Protein AF-A0A085Z639-F1 (afdb_monomer_lite)

Structure (mmCIF, N/CA/C/O backbone):
data_AF-A0A085Z639-F1
#
_entry.id   AF-A0A085Z639-F1
#
loop_
_atom_site.group_PDB
_atom_site.id
_atom_site.type_symbol
_atom_site.label_atom_id
_atom_site.label_alt_id
_atom_site.label_comp_id
_atom_site.label_asym_id
_atom_site.label_entity_id
_atom_site.label_seq_id
_atom_site.pdbx_PDB_ins_code
_atom_site.Cartn_x
_atom_site.Cartn_y
_atom_site.Cartn_z
_atom_site.occupancy
_atom_site.B_iso_or_equiv
_atom_site.auth_seq_id
_atom_site.auth_comp_id
_atom_site.auth_asym_id
_atom_site.auth_atom_id
_atom_site.pdbx_PDB_model_num
ATOM 1 N N . MET A 1 1 ? -0.883 -9.458 7.324 1.00 87.94 1 MET A N 1
ATOM 2 C CA . MET A 1 1 ? -2.233 -9.895 6.900 1.00 87.94 1 MET A CA 1
ATOM 3 C C . MET A 1 1 ? -2.380 -9.602 5.417 1.00 87.94 1 MET A C 1
ATOM 5 O O . MET A 1 1 ? -1.775 -8.645 4.962 1.00 87.94 1 MET A O 1
ATOM 9 N N . LYS A 1 2 ? -3.125 -10.410 4.654 1.00 91.44 2 LYS A N 1
ATOM 10 C CA . LYS A 1 2 ? -3.329 -10.157 3.218 1.00 91.44 2 LYS A CA 1
ATOM 11 C C . LYS A 1 2 ? -4.614 -9.361 3.014 1.00 91.44 2 LYS A C 1
ATOM 13 O O . LYS A 1 2 ? -5.680 -9.870 3.340 1.00 91.44 2 LYS A O 1
ATOM 18 N N . LEU A 1 3 ? -4.502 -8.149 2.486 1.00 94.62 3 LEU A N 1
ATOM 19 C CA . LEU A 1 3 ? -5.621 -7.250 2.211 1.00 94.62 3 LEU A CA 1
ATOM 20 C C . LEU A 1 3 ? -5.611 -6.877 0.733 1.00 94.62 3 LEU A C 1
ATOM 22 O O . LEU A 1 3 ? -4.561 -6.530 0.195 1.00 94.62 3 LEU A O 1
ATOM 26 N N . LYS A 1 4 ? -6.763 -6.949 0.068 1.00 96.56 4 LYS A N 1
ATOM 27 C CA . LYS A 1 4 ? -6.891 -6.432 -1.294 1.00 96.56 4 LYS A CA 1
ATOM 28 C C . LYS A 1 4 ? -7.122 -4.928 -1.215 1.00 96.56 4 LYS A C 1
ATOM 30 O O . LYS A 1 4 ? -7.967 -4.474 -0.448 1.00 96.56 4 LYS A O 1
ATOM 35 N N . ALA A 1 5 ? -6.337 -4.170 -1.964 1.00 96.88 5 ALA A N 1
ATOM 36 C CA . ALA A 1 5 ? -6.384 -2.720 -1.946 1.00 96.88 5 ALA A CA 1
ATOM 37 C C . ALA A 1 5 ? -6.245 -2.164 -3.359 1.00 96.88 5 ALA A C 1
ATOM 39 O O . ALA A 1 5 ? -5.547 -2.744 -4.195 1.00 96.88 5 ALA A O 1
ATOM 40 N N . ARG A 1 6 ? -6.892 -1.031 -3.610 1.00 98.06 6 ARG A N 1
ATOM 41 C CA . ARG A 1 6 ? -6.751 -0.263 -4.844 1.00 98.06 6 ARG A CA 1
ATOM 42 C C . ARG A 1 6 ? -5.899 0.964 -4.575 1.00 98.06 6 ARG A C 1
ATOM 44 O O . ARG A 1 6 ? -6.159 1.682 -3.617 1.00 98.06 6 ARG A O 1
ATOM 51 N N . ILE A 1 7 ? -4.917 1.221 -5.428 1.00 97.88 7 ILE A N 1
ATOM 52 C CA . ILE A 1 7 ? -4.110 2.444 -5.366 1.00 97.88 7 ILE A CA 1
ATOM 53 C C . ILE A 1 7 ? -4.960 3.604 -5.892 1.00 97.88 7 ILE A C 1
ATOM 55 O O . ILE A 1 7 ? -5.511 3.501 -6.986 1.00 97.88 7 ILE A O 1
ATOM 59 N N . ILE A 1 8 ? -5.087 4.700 -5.145 1.00 97.94 8 ILE A N 1
ATOM 60 C CA . ILE A 1 8 ? -5.900 5.865 -5.562 1.00 97.94 8 ILE A CA 1
ATOM 61 C C . ILE A 1 8 ? -5.087 7.089 -5.965 1.00 97.94 8 ILE A C 1
ATOM 63 O O . ILE A 1 8 ? -5.641 7.980 -6.606 1.00 97.94 8 ILE A O 1
ATOM 67 N N . GLU A 1 9 ? -3.793 7.135 -5.665 1.00 97.12 9 GLU A N 1
ATOM 68 C CA . GLU A 1 9 ? -2.920 8.235 -6.085 1.00 97.12 9 GLU A CA 1
ATOM 69 C C . GLU A 1 9 ? -1.860 7.791 -7.093 1.00 97.12 9 GLU A C 1
ATOM 71 O O . GLU A 1 9 ? -1.547 6.608 -7.233 1.00 97.12 9 GLU A O 1
ATOM 76 N N . ASP A 1 10 ? -1.342 8.760 -7.847 1.00 97.88 10 ASP A N 1
ATOM 77 C CA . ASP A 1 10 ? -0.265 8.532 -8.804 1.00 97.88 10 ASP A CA 1
ATOM 78 C C . ASP A 1 10 ? 1.049 8.264 -8.068 1.00 97.88 10 ASP A C 1
ATOM 80 O O . ASP A 1 10 ? 1.478 9.066 -7.242 1.00 97.88 10 ASP A O 1
ATOM 84 N N . VAL A 1 11 ? 1.701 7.153 -8.411 1.00 97.25 11 VAL A N 1
ATOM 85 C CA . VAL A 1 11 ? 2.986 6.750 -7.837 1.00 97.25 11 VAL A CA 1
ATOM 86 C C . VAL A 1 11 ? 4.122 7.359 -8.652 1.00 97.25 11 VAL A C 1
ATOM 88 O O . VAL A 1 11 ? 4.185 7.197 -9.873 1.00 97.25 11 VAL A O 1
ATOM 91 N N . LYS A 1 12 ? 5.047 8.044 -7.984 1.00 96.38 12 LYS A N 1
ATOM 92 C CA . LYS A 1 12 ? 6.208 8.712 -8.580 1.00 96.38 12 LYS A CA 1
ATOM 93 C C . LYS A 1 12 ? 7.506 7.975 -8.237 1.00 96.38 12 LYS A C 1
ATOM 95 O O . LYS A 1 12 ? 7.583 7.302 -7.212 1.00 96.38 12 LYS A O 1
ATOM 100 N N . PRO A 1 13 ? 8.580 8.150 -9.033 1.00 95.75 13 PRO A N 1
ATOM 101 C CA . PRO A 1 13 ? 9.863 7.481 -8.789 1.00 95.75 13 PRO A CA 1
ATOM 102 C C . PRO A 1 13 ? 10.460 7.699 -7.391 1.00 95.75 13 PRO A C 1
ATOM 104 O O . PRO A 1 13 ? 11.169 6.831 -6.886 1.00 95.75 13 PRO A O 1
ATOM 107 N N . ALA A 1 14 ? 10.193 8.857 -6.778 1.00 94.50 14 ALA A N 1
ATOM 108 C CA . ALA A 1 14 ? 10.713 9.225 -5.462 1.00 94.50 14 ALA A CA 1
ATOM 109 C C . ALA A 1 14 ? 9.875 8.686 -4.289 1.00 94.50 14 ALA A C 1
ATOM 111 O O . ALA A 1 14 ? 10.324 8.764 -3.142 1.00 94.50 14 ALA A O 1
ATOM 112 N N . ASP A 1 15 ? 8.682 8.152 -4.556 1.00 93.81 15 ASP A N 1
ATOM 113 C CA . ASP A 1 15 ? 7.754 7.752 -3.507 1.00 93.81 15 ASP A CA 1
ATOM 114 C C . ASP A 1 15 ? 8.246 6.486 -2.801 1.00 93.81 15 ASP A C 1
ATOM 116 O O . ASP A 1 15 ? 8.806 5.566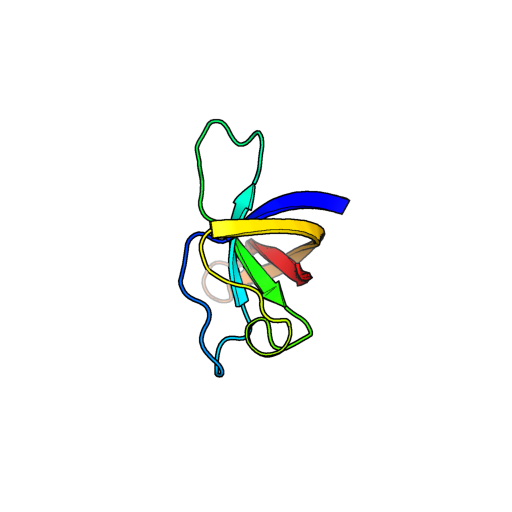 -3.406 1.00 93.81 15 ASP A O 1
ATOM 120 N N . LYS A 1 16 ? 8.033 6.446 -1.484 1.00 94.75 16 LYS A N 1
ATOM 121 C CA . LYS A 1 16 ? 8.303 5.281 -0.621 1.00 94.75 16 LYS A CA 1
ATOM 122 C C . LYS A 1 16 ? 7.034 4.719 0.012 1.00 94.75 16 LYS A C 1
ATOM 124 O O . LYS A 1 16 ? 7.101 3.782 0.805 1.00 94.75 16 LYS A O 1
ATOM 129 N N . THR A 1 17 ? 5.897 5.315 -0.308 1.00 95.62 17 THR A N 1
ATOM 130 C CA . THR A 1 17 ? 4.585 4.946 0.200 1.00 95.62 17 THR A CA 1
ATOM 131 C C . THR A 1 17 ? 3.596 4.931 -0.962 1.00 95.62 17 THR A C 1
ATOM 133 O O . THR A 1 17 ? 3.871 5.468 -2.037 1.00 95.62 17 THR A O 1
ATOM 136 N N . ILE A 1 18 ? 2.471 4.255 -0.767 1.00 96.69 18 ILE A N 1
ATOM 137 C CA . ILE A 1 18 ? 1.325 4.266 -1.675 1.00 96.69 18 ILE A CA 1
ATOM 138 C C . ILE A 1 18 ? 0.080 4.652 -0.885 1.00 96.69 18 ILE A C 1
ATOM 140 O O . ILE A 1 18 ? -0.059 4.267 0.276 1.00 96.69 18 ILE A O 1
ATOM 144 N N . ILE A 1 19 ? -0.834 5.379 -1.524 1.00 96.81 19 ILE A N 1
ATOM 145 C CA . ILE A 1 19 ? -2.148 5.684 -0.955 1.00 96.81 19 ILE A CA 1
ATOM 146 C C . ILE A 1 19 ? -3.159 4.686 -1.510 1.00 96.81 19 ILE A C 1
ATOM 148 O O . ILE A 1 19 ? -3.332 4.581 -2.731 1.00 96.81 19 ILE A O 1
ATOM 152 N N . VAL A 1 20 ? -3.803 3.932 -0.617 1.00 97.00 20 VAL A N 1
ATOM 153 C CA . VAL A 1 20 ? -4.689 2.820 -0.978 1.00 97.00 20 VAL A CA 1
ATOM 154 C C . VAL A 1 20 ? -6.033 2.866 -0.261 1.00 97.00 20 VAL A C 1
ATOM 156 O O . VAL A 1 20 ? -6.145 3.359 0.855 1.00 97.00 20 VAL A O 1
ATOM 159 N N . GLU A 1 21 ? -7.052 2.330 -0.921 1.00 96.94 21 GLU A N 1
ATOM 160 C CA . GLU A 1 21 ? -8.378 2.065 -0.371 1.00 96.94 21 GLU A CA 1
ATOM 161 C C . GLU A 1 21 ? -8.500 0.547 -0.274 1.00 96.94 21 GLU A C 1
ATOM 163 O O . GLU A 1 21 ? -8.276 -0.163 -1.262 1.00 96.94 21 GLU A O 1
ATOM 168 N N . PHE A 1 22 ? -8.804 0.036 0.917 1.00 95.50 22 PHE A N 1
ATOM 169 C CA . PHE A 1 22 ? -8.979 -1.399 1.116 1.00 95.50 22 PHE A CA 1
ATOM 170 C C . PHE A 1 22 ? -10.367 -1.847 0.657 1.00 95.50 22 PHE A C 1
ATOM 172 O O . PHE A 1 22 ? -11.380 -1.207 0.935 1.00 95.50 22 PHE A O 1
ATOM 179 N N . GLU A 1 23 ? -10.421 -2.982 -0.036 1.00 95.38 23 GLU A N 1
ATOM 180 C CA . GLU A 1 23 ? -11.688 -3.584 -0.437 1.00 95.38 23 GLU A CA 1
ATOM 181 C C . GLU A 1 23 ? -12.476 -4.025 0.803 1.00 95.38 23 GLU A C 1
ATOM 183 O O . GLU A 1 23 ? -11.950 -4.730 1.665 1.00 95.38 23 GLU A O 1
ATOM 188 N N . GLY A 1 24 ? -13.742 -3.611 0.879 1.00 92.06 24 GLY A N 1
ATOM 189 C CA . GLY A 1 24 ? -14.619 -3.885 2.019 1.00 92.06 24 GLY A CA 1
ATOM 190 C C . GLY A 1 24 ? -14.626 -2.801 3.099 1.00 92.06 24 GLY A C 1
ATOM 191 O O . GLY A 1 24 ? -15.423 -2.910 4.025 1.00 92.06 24 GLY A O 1
ATOM 192 N N . ASP A 1 25 ? -13.807 -1.747 2.987 1.00 92.00 25 ASP A N 1
ATOM 193 C CA . ASP A 1 25 ? -13.955 -0.574 3.852 1.00 92.00 25 ASP A CA 1
ATOM 194 C C . ASP A 1 25 ? -15.172 0.263 3.427 1.00 92.00 25 ASP A C 1
ATOM 196 O O . ASP A 1 25 ? -15.153 0.972 2.417 1.00 92.00 25 ASP A O 1
ATOM 200 N N . GLU A 1 26 ? -16.243 0.190 4.218 1.00 93.75 26 GLU A N 1
ATOM 201 C CA . GLU A 1 26 ? -17.490 0.931 3.996 1.00 93.75 26 GLU A CA 1
ATOM 202 C C . GLU A 1 26 ? -17.283 2.450 4.013 1.00 93.75 26 GLU A C 1
ATOM 204 O O . GLU A 1 26 ? -18.005 3.186 3.336 1.00 93.75 26 GLU A O 1
ATOM 209 N N . ASN A 1 27 ? -16.269 2.919 4.745 1.00 94.00 27 ASN A N 1
ATOM 210 C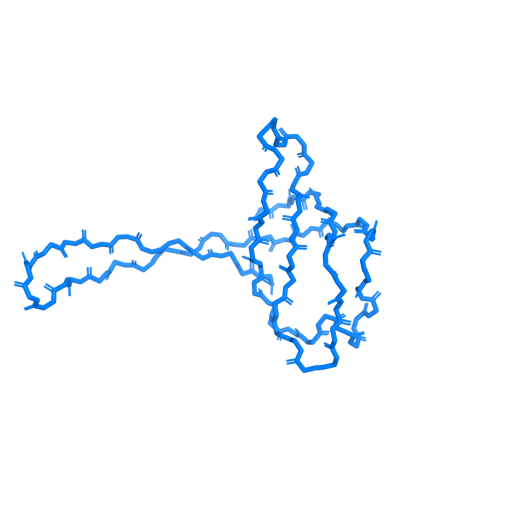 CA . ASN A 1 27 ? -15.965 4.338 4.878 1.00 94.00 27 ASN A CA 1
ATOM 211 C C . ASN A 1 27 ? -15.108 4.877 3.729 1.00 94.00 27 ASN A C 1
ATOM 213 O O . ASN A 1 27 ? -14.924 6.093 3.652 1.00 94.00 27 ASN A O 1
ATOM 217 N N . LYS A 1 28 ? -14.591 4.002 2.850 1.00 91.81 28 LYS A N 1
ATOM 218 C CA . LYS A 1 28 ? -13.715 4.367 1.724 1.00 91.81 28 LYS A CA 1
ATOM 219 C C . LYS A 1 28 ? -12.541 5.250 2.161 1.00 91.81 28 LYS A C 1
ATOM 221 O O . LYS A 1 28 ? -12.233 6.266 1.539 1.00 91.81 28 LYS A O 1
ATOM 226 N N . GLN A 1 29 ? -11.925 4.901 3.288 1.00 93.19 29 GLN A N 1
ATOM 227 C CA . GLN A 1 29 ? -10.798 5.644 3.827 1.00 93.19 29 GLN A CA 1
ATOM 228 C C . GLN A 1 29 ? -9.554 5.395 2.979 1.00 93.19 29 GLN A C 1
ATOM 230 O O . GLN A 1 29 ? -9.334 4.313 2.427 1.00 93.19 29 GLN A O 1
ATOM 235 N N . HIS A 1 30 ? -8.721 6.426 2.894 1.00 94.88 30 HIS A N 1
ATOM 236 C CA . HIS A 1 30 ? -7.425 6.345 2.246 1.00 94.88 3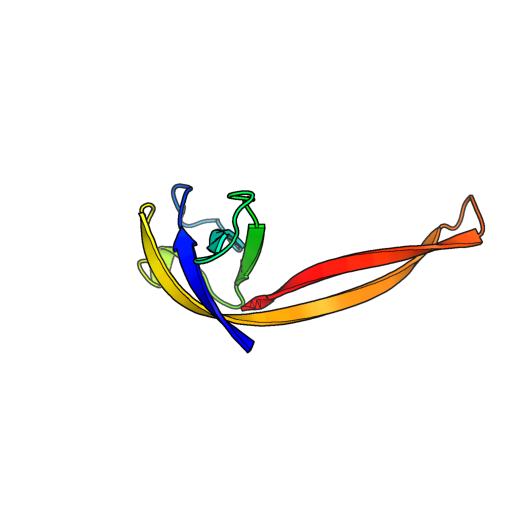0 HIS A CA 1
ATOM 237 C C . HIS A 1 30 ? -6.359 6.059 3.297 1.00 94.88 30 HIS A C 1
ATOM 239 O O . HIS A 1 30 ? -6.253 6.762 4.303 1.00 94.88 30 HIS A O 1
ATOM 245 N N . PHE A 1 31 ? -5.552 5.043 3.036 1.00 93.06 31 PHE A N 1
ATOM 246 C CA . PHE A 1 31 ? -4.477 4.610 3.907 1.00 93.06 31 PHE A CA 1
ATOM 247 C C . PHE A 1 31 ? -3.142 4.835 3.221 1.00 93.06 31 PHE A C 1
ATOM 249 O O . PHE A 1 31 ? -2.934 4.397 2.090 1.00 93.06 31 PHE A O 1
ATOM 256 N N . GLU A 1 32 ? -2.219 5.476 3.929 1.00 94.19 32 GLU A N 1
ATOM 257 C CA . GLU A 1 32 ? -0.821 5.481 3.532 1.00 94.19 32 GLU A CA 1
ATOM 258 C C . GLU A 1 32 ? -0.174 4.161 3.958 1.00 94.19 32 GLU A C 1
ATOM 260 O O . GLU A 1 32 ? -0.167 3.797 5.136 1.00 94.19 32 GLU A O 1
ATOM 265 N N . VAL A 1 33 ? 0.369 3.436 2.984 1.00 92.94 33 VAL A N 1
ATOM 266 C CA . VAL A 1 33 ? 1.100 2.191 3.207 1.00 92.94 33 VAL A CA 1
ATOM 267 C C . VAL A 1 33 ? 2.539 2.408 2.788 1.00 92.94 33 VAL A C 1
ATOM 269 O O . VAL A 1 33 ? 2.830 2.708 1.631 1.00 92.94 33 VAL A O 1
ATOM 272 N N . LYS A 1 34 ? 3.458 2.238 3.731 1.00 93.56 34 LYS A N 1
ATOM 273 C CA . LYS A 1 34 ? 4.887 2.351 3.478 1.00 93.56 34 LYS A CA 1
ATOM 274 C C . LYS A 1 34 ? 5.418 1.072 2.855 1.00 93.56 34 LYS A C 1
ATOM 276 O O . LYS A 1 34 ? 5.158 -0.023 3.344 1.00 93.56 34 LYS A O 1
ATOM 281 N N . CYS A 1 35 ? 6.190 1.214 1.787 1.00 91.69 35 CYS A N 1
ATOM 282 C CA . CYS A 1 35 ? 6.772 0.097 1.061 1.00 91.69 35 CYS A CA 1
ATOM 283 C C . CYS A 1 35 ? 8.251 -0.065 1.431 1.00 91.69 35 CYS A C 1
ATOM 285 O O . CYS A 1 35 ? 9.007 0.907 1.481 1.00 91.69 35 CYS A O 1
ATOM 287 N N . LEU A 1 36 ? 8.699 -1.308 1.624 1.00 90.44 36 LEU A N 1
ATOM 288 C CA . LEU A 1 36 ? 10.130 -1.628 1.761 1.00 90.44 36 LEU A CA 1
ATOM 289 C C . LEU A 1 36 ? 10.901 -1.567 0.425 1.00 90.44 36 LEU A C 1
ATOM 291 O O . LEU A 1 36 ? 12.119 -1.732 0.388 1.00 90.44 36 LEU A O 1
ATOM 295 N N . PHE A 1 37 ? 10.194 -1.324 -0.676 1.00 91.81 37 PHE A N 1
ATOM 296 C CA . PHE A 1 37 ? 10.707 -1.185 -2.036 1.00 91.81 37 PHE A CA 1
ATOM 297 C C . PHE A 1 37 ? 10.141 0.082 -2.688 1.00 91.81 37 PHE A C 1
ATOM 299 O O . PHE A 1 37 ? 9.204 0.683 -2.172 1.00 91.81 37 PHE A O 1
ATOM 306 N N . SER A 1 38 ? 10.674 0.479 -3.847 1.00 94.69 38 SER A N 1
ATOM 307 C CA . SER A 1 38 ? 10.070 1.561 -4.634 1.00 94.69 38 SER A CA 1
ATOM 308 C C . SER A 1 38 ? 8.813 1.053 -5.357 1.00 94.69 38 SER A C 1
ATOM 310 O O . SER A 1 38 ? 8.941 0.179 -6.224 1.00 94.69 38 SER A O 1
ATOM 312 N N . PRO A 1 39 ? 7.612 1.569 -5.035 1.00 96.44 39 PRO A N 1
ATOM 313 C CA . PRO A 1 39 ? 6.375 1.155 -5.694 1.00 96.44 39 PRO A CA 1
ATOM 314 C C . PRO A 1 39 ? 6.382 1.499 -7.191 1.00 96.44 39 PRO A C 1
ATOM 316 O O . PRO A 1 39 ? 5.886 0.719 -8.002 1.00 96.44 39 PRO A O 1
ATOM 319 N N . PHE A 1 40 ? 7.046 2.593 -7.580 1.00 97.00 40 PHE A N 1
ATOM 320 C CA . PHE A 1 40 ? 7.181 3.001 -8.979 1.00 97.00 40 PHE A CA 1
ATOM 321 C C . PHE A 1 40 ? 7.892 1.945 -9.834 1.00 97.00 40 PHE A C 1
ATOM 323 O O . PHE A 1 40 ? 7.379 1.533 -10.870 1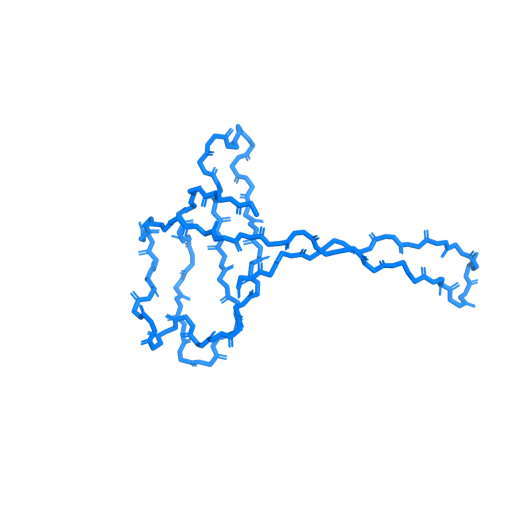.00 97.00 40 PHE A O 1
ATOM 330 N N . TYR A 1 41 ? 9.052 1.452 -9.384 1.00 96.62 41 TYR A N 1
ATOM 331 C CA . TYR A 1 41 ? 9.808 0.426 -10.118 1.00 96.62 41 TYR A CA 1
ATOM 332 C C . TYR A 1 41 ? 9.181 -0.973 -10.030 1.00 96.62 41 TYR A C 1
ATOM 334 O O . TYR A 1 41 ? 9.590 -1.878 -10.753 1.00 96.62 41 TYR A O 1
ATOM 342 N N . LYS A 1 42 ? 8.186 -1.159 -9.156 1.00 95.69 42 LYS A N 1
ATOM 343 C CA . LYS A 1 42 ? 7.300 -2.332 -9.156 1.00 95.69 42 LYS A CA 1
ATOM 344 C C . LYS A 1 42 ? 6.083 -2.162 -10.062 1.00 95.69 42 LYS A C 1
ATOM 346 O O . LYS A 1 42 ? 5.219 -3.030 -10.057 1.00 95.69 42 LYS A O 1
ATOM 351 N N . GLU A 1 43 ? 6.043 -1.073 -10.828 1.00 96.44 43 GLU A N 1
ATOM 352 C CA . GLU A 1 43 ? 4.966 -0.730 -11.751 1.00 96.44 43 GLU A CA 1
ATOM 353 C C . GLU A 1 43 ? 3.598 -0.643 -11.070 1.00 96.44 43 GLU A C 1
ATOM 355 O O . GLU A 1 43 ? 2.575 -0.862 -11.706 1.00 96.44 43 GLU 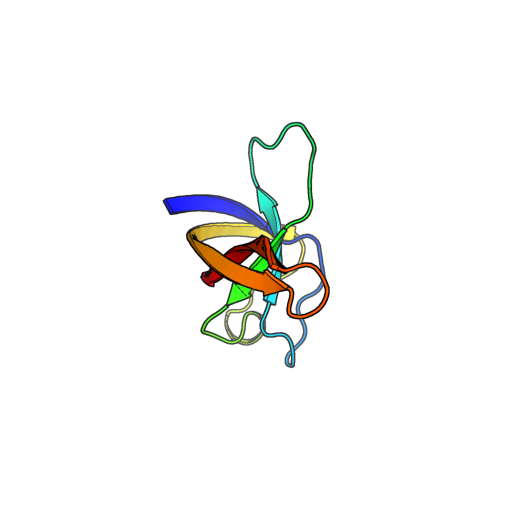A O 1
ATOM 360 N N . MET A 1 44 ? 3.577 -0.299 -9.781 1.00 96.81 44 MET A N 1
ATOM 361 C CA . MET A 1 44 ? 2.342 -0.012 -9.065 1.00 96.81 44 MET A CA 1
ATOM 362 C C . MET A 1 44 ? 1.794 1.328 -9.557 1.00 96.81 44 MET A C 1
ATOM 364 O O . MET A 1 44 ? 2.474 2.349 -9.437 1.00 96.81 44 MET A O 1
ATOM 368 N N . ARG A 1 45 ? 0.584 1.340 -10.123 1.00 97.56 45 ARG A N 1
ATOM 369 C CA . ARG A 1 45 ? -0.030 2.543 -10.697 1.00 97.56 45 ARG A CA 1
ATOM 370 C C . ARG A 1 45 ? -1.364 2.852 -10.047 1.00 97.56 45 ARG A C 1
ATOM 372 O O . ARG A 1 45 ? -2.036 1.990 -9.484 1.00 97.56 45 ARG A O 1
ATOM 379 N N . LYS A 1 46 ? -1.773 4.110 -10.180 1.00 98.12 46 LYS A N 1
ATOM 380 C CA . LYS A 1 46 ? -3.113 4.552 -9.817 1.00 98.12 46 LYS A CA 1
ATOM 381 C C . LYS A 1 46 ? -4.161 3.662 -10.484 1.00 98.12 46 LYS A C 1
ATOM 383 O O . LYS A 1 46 ? -4.069 3.376 -11.675 1.00 98.12 46 LYS A O 1
ATOM 388 N N . TRP A 1 47 ? -5.164 3.284 -9.703 1.00 97.75 47 TRP A N 1
ATOM 389 C CA . TRP A 1 47 ? -6.264 2.378 -10.033 1.00 97.75 47 TRP A CA 1
ATOM 390 C C . TRP A 1 47 ? -5.917 0.890 -10.106 1.00 97.75 47 TRP A C 1
ATOM 392 O O . TRP A 1 47 ? -6.844 0.078 -10.176 1.00 97.75 47 TRP A O 1
ATOM 402 N N . ASP A 1 48 ? -4.643 0.506 -9.992 1.00 97.56 48 ASP A N 1
ATOM 403 C CA . ASP A 1 48 ? -4.282 -0.905 -9.882 1.00 97.56 48 ASP A CA 1
ATOM 404 C C . ASP A 1 48 ? -4.800 -1.497 -8.572 1.00 97.56 48 ASP A C 1
ATOM 406 O O . ASP A 1 48 ? -4.804 -0.855 -7.517 1.00 97.56 48 ASP A O 1
ATOM 410 N N . SER A 1 49 ? -5.200 -2.765 -8.639 1.00 97.38 49 SER A N 1
ATOM 411 C CA . SER A 1 49 ? -5.580 -3.554 -7.469 1.00 97.38 49 SER A CA 1
ATOM 412 C C . SER A 1 49 ? -4.476 -4.538 -7.114 1.00 97.38 49 SER A C 1
ATOM 414 O O . SER A 1 49 ? -4.032 -5.312 -7.959 1.00 97.38 49 SER A O 1
ATOM 416 N N . TRP A 1 50 ? -4.075 -4.546 -5.847 1.00 96.31 50 TRP A N 1
ATOM 417 C CA . TRP A 1 50 ? -3.005 -5.391 -5.330 1.00 96.31 50 TRP A CA 1
ATOM 418 C C . TRP A 1 50 ? -3.461 -6.151 -4.086 1.00 96.31 50 TRP A C 1
ATOM 420 O O . TRP A 1 50 ? -4.209 -5.631 -3.260 1.00 96.31 50 TRP A O 1
ATOM 430 N N . ILE A 1 51 ? -2.980 -7.389 -3.928 1.00 96.38 51 ILE A N 1
ATOM 431 C CA . ILE A 1 51 ? -3.072 -8.109 -2.653 1.00 96.38 51 ILE A CA 1
ATOM 432 C C . ILE A 1 51 ? -1.831 -7.753 -1.840 1.00 96.38 51 ILE A C 1
ATOM 434 O O . ILE A 1 51 ? -0.731 -8.239 -2.100 1.00 96.38 51 ILE A O 1
ATOM 438 N N . LEU A 1 52 ? -2.027 -6.894 -0.852 1.00 94.06 52 LEU A N 1
ATOM 439 C CA . LEU A 1 52 ? -1.000 -6.341 0.010 1.00 94.06 52 LEU A CA 1
ATOM 440 C C . LEU A 1 52 ? -0.816 -7.220 1.248 1.00 94.06 52 LEU A C 1
ATOM 442 O O . LEU A 1 52 ? -1.784 -7.521 1.944 1.00 94.06 52 LEU A O 1
ATOM 446 N N . ASN A 1 53 ? 0.418 -7.629 1.554 1.00 92.19 53 ASN A N 1
ATOM 447 C CA . ASN A 1 53 ? 0.720 -8.311 2.813 1.00 92.19 53 ASN A CA 1
ATOM 448 C C . ASN A 1 53 ? 1.101 -7.291 3.893 1.00 92.19 53 ASN A C 1
ATOM 450 O O . ASN A 1 53 ? 2.269 -7.142 4.232 1.00 92.19 53 ASN A O 1
ATOM 454 N N . VAL A 1 54 ? 0.103 -6.584 4.413 1.00 88.19 54 VAL A N 1
ATOM 455 C CA . VAL A 1 54 ? 0.294 -5.466 5.336 1.00 88.19 54 VAL A CA 1
ATOM 456 C C . VAL A 1 54 ? 0.597 -5.957 6.751 1.00 88.19 54 VAL A C 1
ATOM 458 O O . VAL A 1 54 ? -0.075 -6.857 7.271 1.00 88.19 54 VAL A O 1
ATOM 461 N N . LYS A 1 55 ? 1.581 -5.346 7.405 1.00 86.12 55 LYS A N 1
ATOM 462 C CA . LYS A 1 55 ? 1.789 -5.440 8.852 1.00 86.12 55 LYS A CA 1
ATOM 463 C C . LYS A 1 55 ? 1.319 -4.145 9.503 1.00 86.12 55 LYS A C 1
ATOM 465 O O . LYS A 1 55 ? 1.741 -3.067 9.096 1.00 86.12 55 LYS A O 1
ATOM 470 N N . PHE A 1 56 ? 0.444 -4.276 10.498 1.00 79.44 56 PHE A N 1
ATOM 471 C CA . PHE A 1 56 ? 0.139 -3.183 11.412 1.00 79.44 56 PHE A CA 1
ATOM 472 C C . PHE A 1 56 ? 1.252 -3.133 12.447 1.00 79.44 56 PHE A C 1
ATOM 474 O O . PHE A 1 56 ? 1.452 -4.099 13.186 1.00 79.44 56 PHE A O 1
ATOM 481 N N . GLU A 1 57 ? 1.972 -2.023 12.478 1.00 74.06 57 GLU A N 1
ATOM 482 C CA . GLU A 1 57 ? 2.975 -1.757 13.498 1.00 74.06 57 GLU A CA 1
ATOM 483 C C . GLU A 1 57 ? 2.508 -0.571 14.334 1.00 74.06 57 GLU A C 1
ATOM 485 O O . GLU A 1 57 ? 2.047 0.446 13.804 1.00 74.06 57 GLU A O 1
ATOM 490 N N . SER A 1 58 ? 2.582 -0.740 15.652 1.00 68.88 58 SER A N 1
ATOM 491 C CA . SER A 1 58 ? 2.230 0.288 16.619 1.00 68.88 58 SER A CA 1
ATOM 492 C C . SER A 1 58 ? 3.445 0.624 17.458 1.00 68.88 58 SER A C 1
ATOM 494 O O . SER A 1 58 ? 4.003 -0.251 18.118 1.00 68.88 58 SER A O 1
ATOM 496 N N . GLU A 1 59 ? 3.824 1.894 17.464 1.00 72.56 59 GLU A N 1
ATOM 497 C CA . GLU A 1 59 ? 4.830 2.405 18.386 1.00 72.56 59 GLU A CA 1
ATOM 498 C C . GLU A 1 59 ? 4.130 3.196 19.491 1.00 72.56 59 GLU A C 1
ATOM 500 O O . GLU A 1 59 ? 3.251 4.024 19.234 1.00 72.56 59 GLU A O 1
ATOM 505 N N . ILE A 1 60 ? 4.500 2.905 20.740 1.00 73.56 60 ILE A N 1
ATOM 506 C CA . ILE A 1 60 ? 4.070 3.680 21.902 1.00 73.56 60 ILE A CA 1
ATOM 507 C C . ILE A 1 60 ? 5.171 4.687 22.184 1.00 73.56 60 ILE A C 1
ATOM 509 O O . ILE A 1 60 ? 6.281 4.300 22.548 1.00 73.56 60 ILE A O 1
ATOM 513 N N . PHE A 1 61 ? 4.847 5.969 22.077 1.00 78.62 61 PHE A N 1
ATOM 514 C CA . PHE A 1 61 ? 5.714 7.030 22.567 1.00 78.62 61 PHE A CA 1
ATOM 515 C C . PHE A 1 61 ? 5.054 7.773 23.717 1.00 78.62 61 PHE A C 1
ATOM 517 O O . PHE A 1 61 ? 3.838 7.971 23.75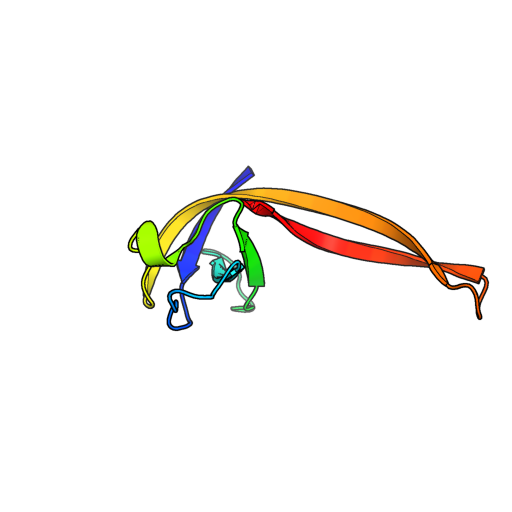4 1.00 78.62 61 PHE A O 1
ATOM 524 N N . THR A 1 62 ? 5.878 8.179 24.672 1.00 81.25 62 THR A N 1
ATOM 525 C CA . THR A 1 62 ? 5.459 9.060 25.755 1.00 81.25 62 THR A CA 1
ATOM 526 C C . THR A 1 62 ? 5.699 10.492 25.303 1.00 81.25 62 THR A C 1
ATOM 528 O O . THR A 1 62 ? 6.829 10.848 24.972 1.00 81.25 62 THR A O 1
ATOM 531 N N . ASP A 1 63 ? 4.645 11.305 25.256 1.00 75.69 63 ASP A N 1
ATOM 532 C CA . ASP A 1 63 ? 4.770 12.735 24.984 1.00 75.69 63 ASP A CA 1
ATOM 533 C C . ASP A 1 63 ? 5.589 13.390 26.110 1.00 75.69 63 ASP A C 1
ATOM 535 O O . ASP A 1 63 ? 5.120 13.431 27.251 1.00 75.69 63 ASP A O 1
ATOM 539 N N . PRO A 1 64 ? 6.780 13.946 25.824 1.00 76.81 64 PRO A N 1
ATOM 540 C CA . PRO A 1 64 ? 7.645 14.523 26.848 1.00 76.81 64 PRO A CA 1
ATOM 541 C C . PRO A 1 64 ? 7.047 15.764 27.532 1.00 76.81 64 PRO A C 1
ATOM 543 O O . PRO A 1 64 ? 7.562 16.195 28.559 1.00 76.81 64 PRO A O 1
ATOM 546 N N . LYS A 1 65 ? 5.984 16.367 26.978 1.00 83.00 65 LYS A N 1
ATOM 547 C CA . LYS A 1 65 ? 5.309 17.544 27.550 1.00 83.00 65 LYS A CA 1
ATOM 548 C C . LYS A 1 65 ? 4.125 17.189 28.439 1.00 83.00 65 LYS A C 1
ATOM 550 O O . LYS A 1 65 ? 3.792 17.963 29.331 1.00 83.00 65 LYS A O 1
ATOM 555 N N . THR A 1 66 ? 3.449 16.077 28.157 1.00 84.06 66 THR A N 1
ATOM 556 C CA . THR A 1 66 ? 2.191 15.714 28.831 1.00 84.06 66 THR A CA 1
ATOM 557 C C . THR A 1 66 ? 2.262 14.392 29.588 1.00 84.06 66 THR A C 1
ATOM 559 O O . THR A 1 66 ? 1.302 14.048 30.274 1.00 84.06 66 THR A O 1
ATOM 562 N N . ASP A 1 67 ? 3.374 13.661 29.460 1.00 80.06 67 ASP A N 1
ATOM 563 C CA . ASP A 1 67 ? 3.619 12.319 30.005 1.00 80.06 67 ASP A CA 1
ATOM 564 C C . ASP A 1 67 ? 2.548 11.283 29.597 1.00 80.06 67 ASP A C 1
ATOM 566 O O . ASP A 1 67 ? 2.387 10.213 30.187 1.00 80.06 67 ASP A O 1
ATOM 570 N N . LYS A 1 68 ? 1.780 11.601 28.546 1.00 83.25 68 LYS A N 1
ATOM 571 C CA . LYS A 1 68 ? 0.745 10.733 27.988 1.00 83.25 68 LYS A CA 1
ATOM 572 C C . LYS A 1 68 ? 1.358 9.774 26.983 1.00 83.25 68 LYS A C 1
ATOM 574 O O . LYS A 1 68 ? 2.140 10.168 26.120 1.00 83.25 68 LYS A O 1
ATOM 579 N N . LYS A 1 69 ? 0.930 8.514 27.048 1.00 79.38 69 LYS A N 1
ATOM 580 C CA . LYS A 1 69 ? 1.216 7.520 26.011 1.00 79.38 69 LYS A CA 1
ATOM 581 C C . LYS A 1 69 ? 0.354 7.806 24.788 1.00 79.38 69 LYS A C 1
ATOM 583 O O . LYS A 1 69 ? -0.871 7.843 24.892 1.00 79.38 69 LYS A O 1
ATOM 588 N N . ILE A 1 70 ? 0.995 7.971 23.643 1.00 77.19 70 ILE A N 1
ATOM 589 C CA . ILE A 1 70 ? 0.349 8.089 22.342 1.00 77.19 70 ILE A CA 1
ATOM 590 C C . ILE A 1 70 ? 0.705 6.834 21.547 1.00 77.19 70 ILE A C 1
ATOM 592 O O . ILE A 1 70 ? 1.854 6.392 21.532 1.00 77.19 70 ILE A O 1
ATOM 596 N N . LEU A 1 71 ? -0.315 6.241 20.930 1.00 68.31 71 LEU A N 1
ATOM 597 C CA . LEU A 1 71 ? -0.196 5.055 20.094 1.00 68.31 71 LEU A CA 1
ATOM 598 C C . LEU A 1 71 ? -0.224 5.500 18.631 1.00 68.31 71 LEU A C 1
ATOM 600 O O . LEU A 1 71 ? -1.244 6.008 18.162 1.00 68.31 71 LEU A O 1
ATOM 604 N N . LEU A 1 72 ? 0.879 5.318 17.913 1.00 68.69 72 LEU A N 1
ATOM 605 C CA . LEU A 1 72 ? 0.950 5.614 16.485 1.00 68.69 72 LEU A CA 1
ATOM 606 C C . LEU A 1 72 ? 0.842 4.322 15.697 1.00 68.69 72 LEU A C 1
ATOM 608 O O . LEU A 1 72 ? 1.633 3.408 15.906 1.00 68.69 72 LEU A O 1
ATOM 612 N N . HIS A 1 73 ? -0.137 4.260 14.800 1.00 70.38 73 HIS A N 1
ATOM 613 C CA . HIS A 1 73 ? -0.331 3.122 13.912 1.00 70.38 73 HIS A CA 1
ATOM 614 C C . HIS A 1 73 ? 0.279 3.425 12.551 1.00 70.38 73 HIS A C 1
ATOM 616 O O . HIS A 1 73 ? 0.058 4.497 11.991 1.00 70.38 73 HIS A O 1
ATOM 622 N N . SER A 1 74 ? 1.014 2.460 12.014 1.00 73.56 74 SER A N 1
ATOM 623 C CA . SER A 1 74 ? 1.572 2.513 10.669 1.00 73.56 74 SER A CA 1
ATOM 624 C C . SER A 1 74 ? 1.300 1.205 9.933 1.00 73.56 74 SER A C 1
ATOM 626 O O . SER A 1 74 ? 1.160 0.142 10.548 1.00 73.56 74 SER A O 1
ATOM 628 N N . LEU A 1 75 ? 1.197 1.300 8.609 1.00 76.44 75 LEU A N 1
ATOM 629 C CA . LEU A 1 75 ? 1.004 0.163 7.719 1.00 76.44 75 LEU A CA 1
ATOM 630 C C . LEU A 1 75 ? 2.250 -0.016 6.869 1.00 76.44 75 LEU A C 1
ATOM 632 O O . LEU A 1 75 ? 2.612 0.874 6.101 1.00 76.44 75 LEU A O 1
ATOM 636 N N . ASN A 1 76 ? 2.876 -1.182 6.995 1.00 76.38 76 ASN A N 1
ATOM 637 C CA . ASN A 1 76 ? 4.100 -1.521 6.278 1.00 76.38 76 ASN A CA 1
ATOM 638 C C . ASN A 1 76 ? 3.867 -2.711 5.339 1.00 76.38 76 ASN A C 1
ATOM 640 O O . ASN A 1 76 ? 3.166 -3.665 5.701 1.00 76.38 76 ASN A O 1
ATOM 644 N N . LEU A 1 77 ? 4.462 -2.638 4.145 1.00 75.81 77 LEU A N 1
ATOM 645 C CA . LEU A 1 77 ? 4.419 -3.648 3.086 1.00 75.81 77 LEU A CA 1
ATOM 646 C C . LEU A 1 77 ? 5.781 -4.301 2.837 1.00 75.81 77 LEU A C 1
ATOM 648 O O . LEU A 1 77 ? 6.753 -3.552 2.572 1.00 75.81 77 LEU A O 1
#

Radius of gyration: 14.47 Å; chains: 1; bounding box: 28×28×42 Å

Organism: NCBI:txid236814

pLDDT: mean 89.54, std 9.06, range [68.31, 98.12]

Secondary structure (DSSP, 8-state):
-EEEEEE-S---TT-SEEEEEETT-TT---EEEE-SS-TGGGT--TT-EEEEE-EEEEEEEE-TTT--EEEEEEEE-

Foldseek 3Di:
DWWKWAFADAADQPDQWTWTFTPPPPVRDTATEGEPDRCVVVVRGHGDIDGDPWDWDWDWDQDPVPRDTDIDIHIYD

Sequence (77 aa):
MKLKARIIEDVKPADKTIIVEFEGDENKQHFEVKCLFSPFYKEMRKWDSWILNVKFESEIFTDPKTDKKILLHSLNL